Protein AF-A0A6I0IZI9-F1 (afdb_monomer_lite)

Radius of gyration: 20.85 Å; chains: 1; bounding box: 48×38×61 Å

Sequence (173 aa):
MKNVIEKYYNMLYFCEYTLLFFIFKRILNPFYWISFLRWNNKHMKNIVSRMKKQESSEIYGGVNIYISSWATFAINITSCWLFVILLICGIVLKINIPTTIFENEFMILLLLVVFVSYIYYMAHFFVFKNDKYKSYFKEFESKKRYLLYYSIYTFSIIIQFATFYVFLKIYYA

Secondary structure (DSSP, 8-state):
-HHHHHHHHHHHHHHHHHHHHHIIIIIS-HHHHHHHTT---HHHHHHHHHHHHHHHHHHHT---HHHHHHHHHHHHHHHHHHHHHHHHHHHHTT-SHHHHHHT-HHHHHHHHHHHHHHHHHHHIIIIIGGGHHHHHHHHHHHHT-HHHHHHHHHHHHHHHHHHHHHHHHHH--

Structure (mmCIF, N/CA/C/O backbone):
data_AF-A0A6I0IZI9-F1
#
_entry.id   AF-A0A6I0IZI9-F1
#
loop_
_atom_site.group_PDB
_atom_site.id
_atom_site.type_symbol
_atom_site.label_atom_id
_atom_site.label_alt_id
_atom_site.label_comp_id
_atom_site.label_asym_id
_atom_site.label_entity_id
_atom_site.label_seq_id
_atom_site.pdbx_PDB_ins_code
_atom_site.Cartn_x
_atom_site.Cartn_y
_atom_site.Cartn_z
_atom_site.occupancy
_atom_site.B_iso_or_equiv
_atom_site.auth_seq_id
_atom_site.auth_comp_id
_atom_site.auth_asym_id
_atom_site.auth_atom_id
_atom_site.pdbx_PDB_model_num
ATOM 1 N N . MET A 1 1 ? 1.743 17.563 7.606 1.00 56.16 1 MET A N 1
ATOM 2 C CA . MET A 1 1 ? 0.999 16.279 7.657 1.00 56.16 1 MET A CA 1
ATOM 3 C C . MET A 1 1 ? 0.500 15.805 6.291 1.00 56.16 1 MET A C 1
ATOM 5 O O . MET A 1 1 ? 0.801 14.671 5.943 1.00 56.16 1 MET A O 1
ATOM 9 N N . LYS A 1 2 ? -0.174 16.645 5.485 1.00 60.22 2 LYS A N 1
ATOM 10 C CA . LYS A 1 2 ? -0.718 16.262 4.161 1.00 60.22 2 LYS A CA 1
ATOM 11 C C . LYS A 1 2 ? 0.313 15.609 3.221 1.00 60.22 2 LYS A C 1
ATOM 13 O O . LYS A 1 2 ? 0.038 14.553 2.666 1.00 60.22 2 LYS A O 1
ATOM 18 N N . ASN A 1 3 ? 1.529 16.158 3.161 1.00 79.25 3 ASN A N 1
ATOM 19 C CA . ASN A 1 3 ? 2.616 15.620 2.330 1.00 79.25 3 ASN A CA 1
ATOM 20 C C . ASN A 1 3 ? 3.146 14.256 2.809 1.00 79.25 3 ASN A C 1
ATOM 22 O O . ASN A 1 3 ? 3.690 13.507 2.008 1.00 79.25 3 ASN A O 1
ATOM 26 N N . VAL A 1 4 ? 3.005 13.917 4.098 1.00 87.31 4 VAL A N 1
ATOM 27 C CA . VAL A 1 4 ? 3.500 12.640 4.647 1.00 87.31 4 VAL A CA 1
ATOM 28 C C . VAL A 1 4 ? 2.536 11.510 4.310 1.00 87.31 4 VAL A C 1
ATOM 30 O O . VAL A 1 4 ? 2.964 10.483 3.794 1.00 87.31 4 VAL A O 1
ATOM 33 N N . ILE A 1 5 ? 1.237 11.727 4.542 1.00 88.19 5 ILE A N 1
ATOM 34 C CA . ILE A 1 5 ? 0.187 10.755 4.206 1.00 88.19 5 ILE A CA 1
ATOM 35 C C . ILE A 1 5 ? 0.178 10.517 2.697 1.00 88.19 5 ILE A C 1
ATOM 37 O O . ILE A 1 5 ? 0.224 9.376 2.255 1.00 88.19 5 ILE A O 1
ATOM 41 N N . GLU A 1 6 ? 0.218 11.586 1.900 1.00 90.69 6 GLU A N 1
ATOM 42 C CA . GLU A 1 6 ? 0.279 11.472 0.443 1.00 90.69 6 GLU A CA 1
ATOM 43 C C . GLU A 1 6 ? 1.484 10.651 -0.021 1.00 90.69 6 GLU A C 1
ATOM 45 O O . GLU A 1 6 ? 1.337 9.730 -0.824 1.00 90.69 6 GLU A O 1
ATOM 50 N N . LYS A 1 7 ? 2.670 10.937 0.524 1.00 91.38 7 LYS A N 1
ATOM 51 C CA . LYS A 1 7 ? 3.885 10.193 0.199 1.00 91.38 7 LYS A CA 1
ATOM 52 C C . LYS A 1 7 ? 3.786 8.721 0.590 1.00 91.38 7 LYS A C 1
ATOM 54 O O . LYS A 1 7 ? 4.257 7.871 -0.157 1.00 91.38 7 LYS A O 1
ATOM 59 N N . TYR A 1 8 ? 3.173 8.419 1.730 1.00 92.25 8 TYR A N 1
ATOM 60 C CA . TYR A 1 8 ? 2.951 7.049 2.180 1.00 92.25 8 TYR A CA 1
ATOM 61 C C . TYR A 1 8 ? 1.987 6.293 1.252 1.00 92.25 8 TYR A C 1
ATOM 63 O O . TYR A 1 8 ? 2.344 5.225 0.769 1.00 92.25 8 TYR A O 1
ATOM 71 N N . TYR A 1 9 ? 0.839 6.876 0.892 1.00 92.06 9 TYR A N 1
ATOM 72 C CA . TYR A 1 9 ? -0.099 6.272 -0.066 1.00 92.06 9 TYR A CA 1
ATOM 73 C C . TYR A 1 9 ? 0.545 6.026 -1.439 1.00 92.06 9 TYR A C 1
ATOM 75 O O . TYR A 1 9 ? 0.399 4.947 -2.010 1.00 92.06 9 TYR A O 1
ATOM 83 N N . ASN A 1 10 ? 1.315 6.994 -1.948 1.00 92.12 10 ASN A N 1
ATOM 84 C CA . ASN A 1 10 ? 2.050 6.821 -3.202 1.00 92.12 10 ASN A CA 1
ATOM 85 C C . ASN A 1 10 ? 3.168 5.777 -3.086 1.00 92.12 10 ASN A C 1
ATOM 87 O O . ASN A 1 10 ? 3.452 5.096 -4.065 1.00 92.12 10 ASN A O 1
ATOM 91 N N . MET A 1 11 ? 3.791 5.624 -1.914 1.00 93.44 11 MET A N 1
ATOM 92 C CA . MET A 1 11 ? 4.784 4.577 -1.667 1.00 93.44 11 MET A CA 1
ATOM 93 C C . MET A 1 11 ? 4.147 3.186 -1.674 1.00 93.44 11 MET A C 1
ATOM 95 O O . MET A 1 11 ? 4.683 2.294 -2.322 1.00 93.44 11 MET A O 1
ATOM 99 N N . LEU A 1 12 ? 2.998 3.006 -1.015 1.00 93.75 12 LEU A N 1
ATOM 100 C CA . LEU A 1 12 ? 2.254 1.744 -1.057 1.00 93.75 12 LEU A CA 1
ATOM 101 C C . LEU A 1 12 ? 1.875 1.382 -2.497 1.00 93.75 12 LEU A C 1
ATOM 103 O O . LEU A 1 12 ? 2.135 0.270 -2.947 1.00 93.75 12 LEU A O 1
ATOM 107 N N . TYR A 1 13 ? 1.331 2.353 -3.233 1.00 92.56 13 TYR A N 1
ATOM 108 C CA . TYR A 1 13 ? 0.970 2.185 -4.637 1.00 92.56 13 TYR A CA 1
ATOM 109 C C . TYR A 1 13 ? 2.179 1.847 -5.517 1.00 92.56 13 TYR A C 1
ATOM 111 O O . TYR A 1 13 ? 2.098 0.968 -6.369 1.00 92.56 13 TYR A O 1
ATOM 119 N N . PHE A 1 14 ? 3.317 2.507 -5.295 1.00 91.50 14 PHE A N 1
ATOM 120 C CA . PHE A 1 14 ? 4.562 2.231 -6.005 1.00 91.50 14 PHE A CA 1
ATOM 121 C C . PHE A 1 14 ? 5.074 0.810 -5.759 1.00 91.50 14 PHE A C 1
ATOM 123 O O . PHE A 1 14 ? 5.422 0.110 -6.714 1.00 91.50 14 PHE A O 1
ATOM 130 N N . CYS A 1 15 ? 5.113 0.381 -4.495 1.00 92.38 15 CYS A N 1
ATOM 131 C CA . CYS A 1 15 ? 5.559 -0.958 -4.123 1.00 92.38 15 CYS A CA 1
ATOM 132 C C . CYS A 1 15 ? 4.649 -2.027 -4.730 1.00 92.38 15 CYS A C 1
ATOM 134 O O . CYS A 1 15 ? 5.151 -2.953 -5.363 1.00 92.38 15 CYS A O 1
ATOM 136 N N . GLU A 1 16 ? 3.330 -1.864 -4.610 1.00 93.25 16 GLU A N 1
ATOM 137 C CA . GLU A 1 16 ? 2.366 -2.819 -5.155 1.00 93.25 16 GLU A CA 1
ATOM 138 C C . GLU A 1 16 ? 2.412 -2.862 -6.685 1.00 93.25 16 GLU A C 1
ATOM 140 O O . GLU A 1 16 ? 2.504 -3.937 -7.272 1.00 93.25 16 GLU A O 1
ATOM 145 N N . TYR A 1 17 ? 2.453 -1.704 -7.353 1.00 90.75 17 TYR A N 1
ATOM 146 C CA . TYR A 1 17 ? 2.587 -1.644 -8.809 1.00 90.75 17 TYR A CA 1
ATOM 147 C C . TYR A 1 17 ? 3.852 -2.353 -9.290 1.00 90.75 17 TYR A C 1
ATOM 149 O O . TYR A 1 17 ? 3.799 -3.155 -10.220 1.00 90.75 17 TYR A O 1
ATOM 157 N N . THR A 1 18 ? 4.992 -2.080 -8.654 1.00 89.25 18 THR A N 1
ATOM 158 C CA . THR A 1 18 ? 6.282 -2.658 -9.054 1.00 89.25 18 THR A CA 1
ATOM 159 C C . THR A 1 18 ? 6.314 -4.167 -8.813 1.00 89.25 18 THR A C 1
ATOM 161 O O . THR A 1 18 ? 6.824 -4.919 -9.647 1.00 89.25 18 THR A O 1
ATOM 164 N N . LEU A 1 19 ? 5.730 -4.623 -7.704 1.00 89.94 19 LEU A N 1
ATOM 165 C CA . LEU A 1 19 ? 5.624 -6.036 -7.359 1.00 89.94 19 LEU A CA 1
ATOM 166 C C . LEU A 1 19 ? 4.703 -6.782 -8.332 1.00 89.94 19 LEU A C 1
ATOM 168 O O . LEU A 1 19 ? 5.110 -7.794 -8.904 1.00 89.94 19 LEU A O 1
ATOM 172 N N . LEU A 1 20 ? 3.510 -6.250 -8.604 1.00 89.06 20 LEU A N 1
ATOM 173 C CA . LEU A 1 20 ? 2.582 -6.816 -9.585 1.00 89.06 20 LEU A CA 1
ATOM 174 C C . LEU A 1 20 ? 3.181 -6.810 -10.993 1.00 89.06 20 LEU A C 1
ATOM 176 O O . LEU A 1 20 ? 3.054 -7.796 -11.718 1.00 89.06 20 LEU A O 1
ATOM 180 N N . PHE A 1 21 ? 3.883 -5.741 -11.372 1.00 87.12 21 PHE A N 1
ATOM 181 C CA . PHE A 1 21 ? 4.597 -5.678 -12.643 1.00 87.12 21 PHE A CA 1
ATOM 182 C C . PHE A 1 21 ? 5.624 -6.799 -12.764 1.00 87.12 21 PHE A C 1
ATOM 184 O O . PHE A 1 21 ? 5.640 -7.514 -13.767 1.00 87.12 21 PHE A O 1
ATOM 191 N N . PHE A 1 22 ? 6.431 -7.013 -11.726 1.00 84.62 22 PHE A N 1
ATOM 192 C CA . PHE A 1 22 ? 7.402 -8.099 -11.696 1.00 84.62 22 PHE A CA 1
ATOM 193 C C . PHE A 1 22 ? 6.729 -9.477 -11.804 1.00 84.62 22 PHE A C 1
ATOM 195 O O . PHE A 1 22 ? 7.136 -10.298 -12.630 1.00 84.62 22 PHE A O 1
ATOM 202 N N . ILE A 1 23 ? 5.671 -9.722 -11.026 1.00 85.44 23 ILE A N 1
ATOM 203 C CA . ILE A 1 23 ? 4.947 -10.998 -11.029 1.00 85.44 23 ILE A CA 1
ATOM 204 C C . ILE A 1 23 ? 4.330 -11.271 -12.403 1.00 85.44 23 ILE A C 1
ATOM 206 O O . ILE A 1 23 ? 4.607 -12.311 -13.002 1.00 85.44 23 ILE A O 1
ATOM 210 N N . PHE A 1 24 ? 3.538 -10.340 -12.939 1.00 82.50 24 PHE A N 1
ATOM 211 C CA . PHE A 1 24 ? 2.810 -10.563 -14.186 1.00 82.50 24 PHE A CA 1
ATOM 212 C C . PHE A 1 24 ? 3.715 -10.602 -15.415 1.00 82.50 24 PHE A C 1
ATOM 214 O O . PHE A 1 24 ? 3.455 -11.381 -16.328 1.00 82.50 24 PHE A O 1
ATOM 221 N N . LYS A 1 25 ? 4.775 -9.785 -15.471 1.00 78.56 25 LYS A N 1
ATOM 222 C CA . LYS A 1 25 ? 5.628 -9.699 -16.668 1.00 78.56 25 LYS A CA 1
ATOM 223 C C . LYS A 1 25 ? 6.791 -10.682 -16.671 1.00 78.56 25 LYS A C 1
ATOM 225 O O . LYS A 1 25 ? 7.263 -11.003 -17.763 1.00 78.56 25 LYS A O 1
ATOM 230 N N . ARG A 1 26 ? 7.244 -11.163 -15.507 1.00 78.50 26 ARG A N 1
ATOM 231 C CA . ARG A 1 26 ? 8.410 -12.062 -15.410 1.00 78.50 26 ARG A CA 1
ATOM 232 C C . ARG A 1 26 ? 8.063 -13.452 -14.904 1.00 78.50 26 ARG A C 1
ATOM 234 O O . ARG A 1 26 ? 8.434 -14.420 -15.554 1.00 78.50 26 ARG A O 1
ATOM 241 N N . ILE A 1 27 ? 7.355 -13.565 -13.780 1.00 80.06 27 ILE A N 1
ATOM 242 C CA . ILE A 1 27 ? 7.051 -14.877 -13.183 1.00 80.06 27 ILE A CA 1
ATOM 243 C C . ILE A 1 27 ? 5.966 -15.584 -13.993 1.00 80.06 27 ILE A C 1
ATOM 245 O O . ILE A 1 27 ? 6.183 -16.680 -14.501 1.00 80.06 27 ILE A O 1
ATOM 249 N N . LEU A 1 28 ? 4.813 -14.934 -14.147 1.00 78.81 28 LEU A N 1
ATOM 250 C CA . LEU A 1 28 ? 3.625 -15.523 -14.765 1.00 78.81 28 LEU A CA 1
ATOM 251 C C . LEU A 1 28 ? 3.615 -15.427 -16.291 1.00 78.81 28 LEU A C 1
ATOM 253 O O . LEU A 1 28 ? 2.718 -15.977 -16.918 1.00 78.81 28 LEU A O 1
ATOM 257 N N . ASN A 1 29 ? 4.575 -14.731 -16.903 1.00 76.56 29 ASN A N 1
ATOM 258 C CA . ASN A 1 29 ? 4.613 -14.558 -18.350 1.00 76.56 29 ASN A CA 1
ATOM 259 C C . ASN A 1 29 ? 5.354 -15.727 -19.021 1.00 76.56 29 ASN A C 1
ATOM 261 O O . ASN A 1 29 ? 6.588 -15.701 -19.077 1.00 76.56 29 ASN A O 1
ATOM 265 N N . PRO A 1 30 ? 4.661 -16.721 -19.608 1.00 72.50 30 PRO A N 1
ATOM 266 C CA . PRO A 1 30 ? 5.316 -17.858 -20.257 1.00 72.50 30 PRO A CA 1
ATOM 267 C C . PRO A 1 30 ? 6.247 -17.414 -21.387 1.00 72.50 30 PRO A C 1
ATOM 269 O O . PRO A 1 30 ? 7.281 -18.034 -21.628 1.00 72.50 30 PRO A O 1
ATOM 272 N N . PHE A 1 31 ? 5.953 -16.294 -22.049 1.00 71.69 31 PHE A N 1
ATOM 2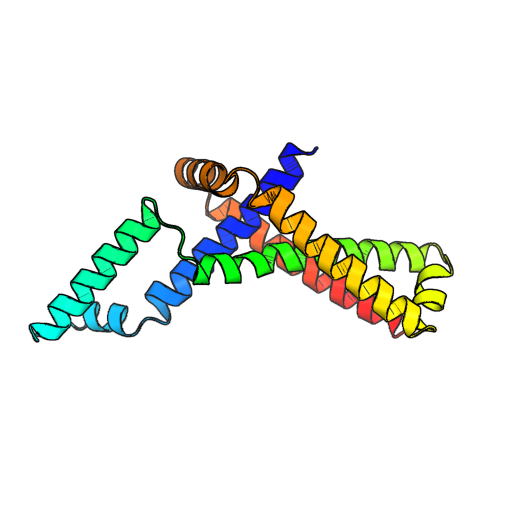73 C CA . PHE A 1 31 ? 6.807 -15.803 -23.116 1.00 71.69 31 PHE A CA 1
ATOM 274 C C . PHE A 1 31 ? 8.128 -15.190 -22.641 1.00 71.69 31 PHE A C 1
ATOM 276 O O . PHE A 1 31 ? 9.102 -15.177 -23.400 1.00 71.69 31 PHE A O 1
ATOM 283 N N . TYR A 1 32 ? 8.189 -14.712 -21.394 1.00 68.56 32 TYR A N 1
ATOM 284 C CA . TYR A 1 32 ? 9.451 -14.320 -20.772 1.00 68.56 32 TYR A CA 1
ATOM 285 C C . TYR A 1 32 ? 10.381 -15.538 -20.676 1.00 68.56 32 TYR A C 1
ATOM 287 O O . TYR A 1 32 ? 11.523 -15.486 -21.138 1.00 68.56 32 TYR A O 1
ATOM 295 N N . TRP A 1 33 ? 9.860 -16.675 -20.212 1.00 74.19 33 TRP A N 1
ATOM 296 C CA . TRP A 1 33 ? 10.590 -17.945 -20.124 1.00 74.19 33 TRP A CA 1
ATOM 297 C C . TRP A 1 33 ? 10.972 -18.516 -21.490 1.00 74.19 33 TRP A C 1
ATOM 299 O O . TRP A 1 33 ? 12.099 -18.966 -21.692 1.00 74.19 33 TRP A O 1
ATOM 309 N N . ILE A 1 34 ? 10.076 -18.418 -22.471 1.00 70.88 34 ILE A N 1
ATOM 310 C CA . ILE A 1 34 ? 10.356 -18.816 -23.857 1.00 70.88 34 ILE A CA 1
ATOM 311 C C . ILE A 1 34 ? 11.561 -18.052 -24.429 1.00 70.88 34 ILE A C 1
ATOM 313 O O . ILE A 1 34 ? 12.360 -18.620 -25.176 1.00 70.88 34 ILE A O 1
ATOM 317 N N . SER A 1 35 ? 11.733 -16.777 -24.060 1.00 66.00 35 SER A N 1
ATOM 318 C CA . SER A 1 35 ? 12.901 -15.995 -24.478 1.00 66.00 35 SER A CA 1
ATOM 319 C C . SER A 1 35 ? 14.223 -16.530 -23.907 1.00 66.00 35 SER A C 1
ATOM 321 O O . SER A 1 35 ? 15.260 -16.407 -24.560 1.00 66.00 35 SER A O 1
ATOM 323 N N . PHE A 1 36 ? 14.183 -17.162 -22.730 1.00 62.50 36 PHE A N 1
ATOM 324 C CA . PHE A 1 36 ? 15.337 -17.778 -22.075 1.00 62.50 36 PHE A CA 1
ATOM 325 C C . PHE A 1 36 ? 15.705 -19.125 -22.712 1.00 62.50 36 PHE A C 1
ATOM 327 O O . PHE A 1 36 ? 16.881 -19.413 -22.923 1.00 62.50 36 PHE A O 1
ATOM 334 N N . LEU A 1 37 ? 14.701 -19.907 -23.120 1.00 70.38 37 LEU A N 1
ATOM 335 C CA . LEU A 1 37 ? 14.863 -21.232 -23.734 1.00 70.38 37 LEU A CA 1
ATOM 336 C C . LEU A 1 37 ? 15.395 -21.209 -25.187 1.00 70.38 37 LEU A C 1
ATOM 338 O O . LEU A 1 37 ? 15.506 -22.262 -25.810 1.00 70.38 37 LEU A O 1
ATOM 342 N N . ARG A 1 38 ? 15.736 -20.032 -25.744 1.00 63.81 38 ARG A N 1
ATOM 343 C CA . ARG A 1 38 ? 16.369 -19.834 -27.074 1.00 63.81 38 ARG A CA 1
ATOM 344 C C . ARG A 1 38 ? 15.721 -20.612 -28.230 1.00 63.81 38 ARG A C 1
ATOM 346 O O . ARG A 1 38 ? 16.401 -21.093 -29.136 1.00 63.81 38 ARG A O 1
ATOM 353 N N . TRP A 1 39 ? 14.398 -20.699 -28.256 1.00 64.62 39 TRP A N 1
ATOM 354 C CA . TRP A 1 39 ? 13.703 -21.345 -29.369 1.00 64.62 39 TRP A CA 1
ATOM 355 C C . TRP A 1 39 ? 13.920 -20.608 -30.701 1.00 64.62 39 TRP A C 1
ATOM 357 O O . TRP A 1 39 ? 13.810 -19.382 -30.804 1.00 64.62 39 TRP A O 1
ATOM 367 N N . ASN A 1 40 ? 14.183 -21.379 -31.755 1.00 64.44 40 ASN A N 1
ATOM 368 C CA . ASN A 1 40 ? 14.699 -20.864 -33.021 1.00 64.44 40 ASN A CA 1
ATOM 369 C C . ASN A 1 40 ? 13.620 -20.700 -34.112 1.00 64.44 40 ASN A C 1
ATOM 371 O O . ASN A 1 40 ? 13.841 -21.059 -35.262 1.00 64.44 40 ASN A O 1
ATOM 375 N N . ASN A 1 41 ? 12.450 -20.144 -33.769 1.00 76.69 41 ASN A N 1
ATOM 376 C CA . ASN A 1 41 ? 11.396 -19.816 -34.743 1.00 76.69 41 ASN A CA 1
ATOM 377 C C . ASN A 1 41 ? 11.283 -18.291 -34.946 1.00 76.69 41 ASN A C 1
ATOM 379 O O . ASN A 1 41 ? 11.209 -17.526 -33.980 1.00 76.69 41 ASN A O 1
ATOM 383 N N . LYS A 1 42 ? 11.234 -17.845 -36.212 1.00 81.56 42 LYS A N 1
ATOM 384 C CA . LYS A 1 42 ? 11.072 -16.437 -36.622 1.00 81.56 42 LYS A CA 1
ATOM 385 C C . LYS A 1 42 ? 9.841 -15.775 -35.995 1.00 81.56 42 LYS A C 1
ATOM 387 O O . LYS A 1 42 ? 9.939 -14.651 -35.506 1.00 81.56 42 LYS A O 1
ATOM 392 N N . HIS A 1 43 ? 8.703 -16.470 -35.957 1.00 76.19 43 HIS A N 1
ATOM 393 C CA . HIS A 1 43 ? 7.468 -15.936 -35.372 1.00 76.19 43 HIS A CA 1
ATOM 394 C C . HIS A 1 43 ? 7.630 -15.660 -33.878 1.00 76.19 43 HIS A C 1
ATOM 396 O O . HIS A 1 43 ? 7.222 -14.610 -33.386 1.00 76.19 43 HIS A O 1
ATOM 402 N N . MET A 1 44 ? 8.305 -16.558 -33.166 1.00 73.12 44 MET A N 1
ATOM 403 C CA . MET A 1 44 ? 8.463 -16.427 -31.726 1.00 73.12 44 MET A CA 1
ATOM 404 C C . MET A 1 44 ? 9.492 -15.365 -31.339 1.00 73.12 44 MET A C 1
ATOM 406 O O . MET A 1 44 ? 9.261 -14.608 -30.399 1.00 73.12 44 MET A O 1
ATOM 410 N N . LYS A 1 45 ? 10.568 -15.212 -32.124 1.00 77.00 45 LYS A N 1
ATOM 411 C CA . LYS A 1 45 ? 11.505 -14.081 -31.991 1.00 77.00 45 LYS A CA 1
ATOM 412 C C . LYS A 1 45 ? 10.796 -12.729 -32.160 1.00 77.00 45 LYS A C 1
ATOM 414 O O . LYS A 1 45 ? 11.070 -11.809 -31.392 1.00 77.00 45 LYS A O 1
ATOM 419 N N . ASN A 1 46 ? 9.848 -12.625 -33.097 1.00 80.88 46 ASN A N 1
ATOM 420 C CA . ASN A 1 46 ? 9.042 -11.413 -33.298 1.00 80.88 46 ASN A CA 1
ATOM 421 C C . ASN A 1 46 ? 8.071 -11.133 -32.140 1.00 80.88 46 ASN A C 1
ATOM 423 O O . ASN A 1 46 ? 7.851 -9.977 -31.785 1.00 80.88 46 ASN A O 1
ATOM 427 N N . ILE A 1 47 ? 7.485 -12.171 -31.541 1.00 79.19 47 ILE A N 1
ATOM 428 C CA . ILE A 1 47 ? 6.600 -12.018 -30.378 1.00 79.19 47 ILE A CA 1
ATOM 429 C C . ILE A 1 47 ? 7.410 -11.545 -29.160 1.00 79.19 47 ILE A C 1
ATOM 431 O O . ILE A 1 47 ? 7.056 -10.548 -28.531 1.00 79.19 47 ILE A O 1
ATOM 435 N N . VAL A 1 48 ? 8.547 -12.192 -28.878 1.00 77.06 48 VAL A N 1
ATOM 436 C CA . VAL A 1 48 ? 9.457 -11.818 -27.780 1.00 77.06 48 VAL A CA 1
ATOM 437 C C . VAL A 1 48 ? 9.975 -10.385 -27.936 1.00 77.06 48 VAL A C 1
ATOM 439 O O . VAL A 1 48 ? 10.020 -9.642 -26.955 1.00 77.06 48 VAL A O 1
ATOM 442 N N . SER A 1 49 ? 10.341 -9.957 -29.149 1.00 77.00 49 SER A N 1
ATOM 443 C CA . SER A 1 49 ? 10.830 -8.591 -29.381 1.00 77.00 49 SER A CA 1
ATOM 444 C C . SER A 1 49 ? 9.744 -7.532 -29.174 1.00 77.00 49 SER A C 1
ATOM 446 O O . SER A 1 49 ? 10.019 -6.494 -28.569 1.00 77.00 49 SER A O 1
ATOM 448 N N . ARG A 1 50 ? 8.499 -7.802 -29.594 1.00 78.19 50 ARG A N 1
ATOM 449 C CA . ARG A 1 50 ? 7.349 -6.919 -29.336 1.00 78.19 50 ARG A CA 1
ATOM 450 C C . ARG A 1 50 ? 7.088 -6.749 -27.842 1.00 78.19 50 ARG A C 1
ATOM 452 O O . ARG A 1 50 ? 6.918 -5.618 -27.398 1.00 78.19 50 ARG A O 1
ATOM 459 N N . MET A 1 51 ? 7.131 -7.829 -27.062 1.00 75.31 51 MET A N 1
ATOM 460 C CA . MET A 1 51 ? 6.949 -7.736 -25.608 1.00 75.31 51 MET A CA 1
ATOM 461 C C . MET A 1 51 ? 8.076 -6.981 -24.915 1.00 75.31 51 MET A C 1
ATOM 463 O O . MET A 1 51 ? 7.787 -6.155 -24.060 1.00 75.31 51 MET A O 1
ATOM 467 N N . LYS A 1 52 ? 9.340 -7.195 -25.304 1.00 75.12 52 LYS A N 1
ATOM 468 C CA . LYS A 1 52 ? 10.465 -6.414 -24.759 1.00 75.12 52 LYS A CA 1
ATOM 469 C C . LYS A 1 52 ? 10.317 -4.923 -25.064 1.00 75.12 52 LYS A C 1
ATOM 471 O O . LYS A 1 52 ? 10.569 -4.088 -24.201 1.00 75.12 52 LYS A O 1
ATOM 476 N N . LYS A 1 53 ? 9.860 -4.584 -26.276 1.00 77.44 53 LYS A N 1
ATOM 477 C CA . LYS A 1 53 ? 9.573 -3.195 -26.658 1.00 77.44 53 LYS A CA 1
ATOM 478 C C . LYS A 1 53 ? 8.442 -2.610 -25.807 1.00 77.44 53 LYS A C 1
ATOM 480 O O . LYS A 1 53 ? 8.584 -1.499 -25.303 1.00 77.44 53 LYS A O 1
ATOM 485 N N . GLN A 1 54 ? 7.376 -3.375 -25.582 1.00 74.81 54 GLN A N 1
ATOM 486 C CA . GLN A 1 54 ? 6.270 -2.977 -24.715 1.00 74.81 54 GLN A CA 1
ATOM 487 C C . GLN A 1 54 ? 6.717 -2.793 -23.252 1.00 74.81 54 GLN A C 1
ATOM 489 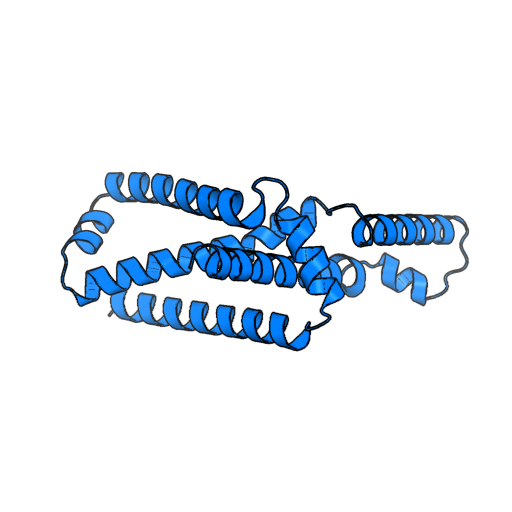O O . GLN A 1 54 ? 6.404 -1.771 -22.651 1.00 74.81 54 GLN A O 1
ATOM 494 N N . GLU A 1 55 ? 7.511 -3.713 -22.700 1.00 72.88 55 GLU A N 1
ATOM 495 C CA . GLU A 1 55 ? 8.069 -3.608 -21.345 1.00 72.88 55 GLU A CA 1
ATOM 496 C C . GLU A 1 55 ? 8.926 -2.343 -21.202 1.00 72.88 55 GLU A C 1
ATOM 498 O O . GLU A 1 55 ? 8.726 -1.574 -20.269 1.00 72.88 55 GLU A O 1
ATOM 503 N N . SER A 1 56 ? 9.803 -2.054 -22.172 1.00 67.50 56 SER A N 1
ATOM 504 C CA . SER A 1 56 ? 10.593 -0.816 -22.160 1.00 67.50 56 SER A CA 1
ATOM 505 C C . SER A 1 56 ? 9.719 0.442 -22.229 1.00 67.50 56 SER A C 1
ATOM 507 O O . SER A 1 56 ? 9.957 1.394 -21.493 1.00 67.50 56 SER A O 1
ATOM 509 N N . SER A 1 57 ? 8.654 0.448 -23.038 1.00 68.06 57 SER A N 1
ATOM 510 C CA . SER A 1 57 ? 7.730 1.588 -23.077 1.00 68.06 57 SER A CA 1
ATOM 511 C C . SER A 1 57 ? 6.940 1.762 -21.775 1.00 68.06 57 SER A C 1
ATOM 513 O O . SER A 1 57 ? 6.696 2.893 -21.361 1.00 68.06 57 SER A O 1
ATOM 515 N N . G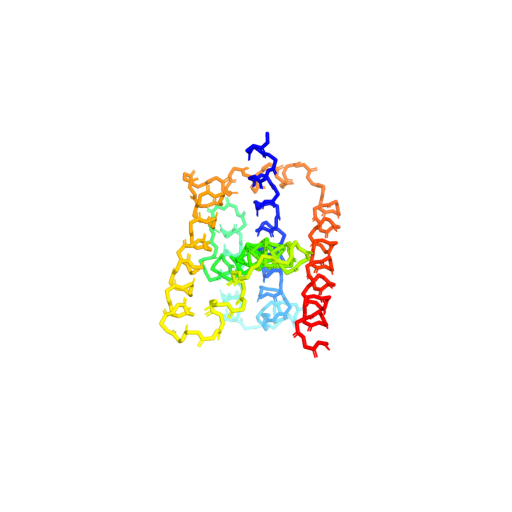LU A 1 58 ? 6.585 0.660 -21.106 1.00 71.69 58 GLU A N 1
ATOM 516 C CA . GLU A 1 58 ? 5.872 0.675 -19.824 1.00 71.69 58 GLU A CA 1
ATOM 517 C C . GLU A 1 58 ? 6.796 1.115 -18.665 1.00 71.69 58 GLU A C 1
ATOM 519 O O . GLU A 1 58 ? 6.364 1.798 -17.742 1.00 71.69 58 GLU A O 1
ATOM 524 N N . ILE A 1 59 ? 8.093 0.803 -18.734 1.00 61.06 59 ILE A N 1
ATOM 525 C CA . ILE A 1 59 ? 9.093 1.243 -17.746 1.00 61.06 59 ILE A CA 1
ATOM 526 C C . ILE A 1 59 ? 9.415 2.739 -17.896 1.00 61.06 59 ILE A C 1
ATOM 528 O O . ILE A 1 59 ? 9.521 3.447 -16.900 1.00 61.06 59 ILE A O 1
ATOM 532 N N . TYR A 1 60 ? 9.555 3.243 -19.128 1.00 52.88 60 TYR A N 1
ATOM 533 C CA . TYR A 1 60 ? 10.070 4.599 -19.374 1.00 52.88 60 TYR A CA 1
ATOM 534 C C . TYR A 1 60 ? 8.999 5.682 -19.596 1.00 52.88 60 TYR A C 1
ATOM 536 O O . TYR A 1 60 ? 9.349 6.858 -19.712 1.00 52.88 60 TYR A O 1
ATOM 544 N N . GLY A 1 61 ? 7.703 5.346 -19.630 1.00 56.56 61 GLY A N 1
ATOM 545 C CA . GLY A 1 61 ? 6.669 6.382 -19.770 1.00 56.56 61 GLY A CA 1
ATOM 546 C C . GLY A 1 61 ? 5.202 5.948 -19.796 1.00 56.56 61 GLY A C 1
ATOM 547 O O . GLY A 1 61 ? 4.334 6.813 -19.680 1.00 56.56 61 GLY A O 1
ATOM 548 N N . GLY A 1 62 ? 4.898 4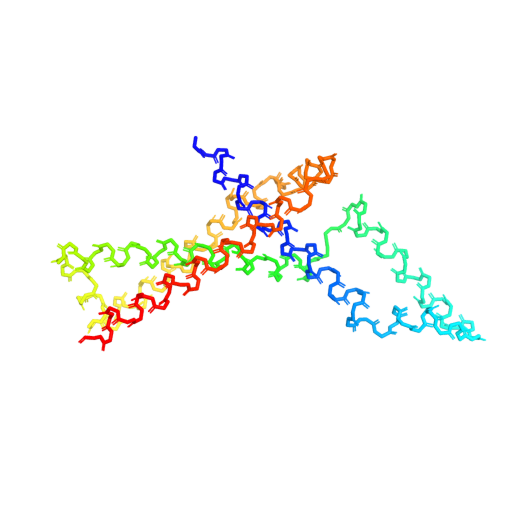.654 -19.933 1.00 59.75 62 GLY A N 1
ATOM 549 C CA . GLY A 1 62 ? 3.526 4.142 -19.984 1.00 59.75 62 GLY A CA 1
ATOM 550 C C . GLY A 1 62 ? 3.105 3.414 -18.710 1.00 59.75 62 GLY A C 1
ATOM 551 O O . GLY A 1 62 ? 3.689 2.404 -18.346 1.00 59.75 62 GLY A O 1
ATOM 552 N N . VAL A 1 63 ? 2.034 3.852 -18.054 1.00 65.75 63 VAL A N 1
ATOM 553 C CA . VAL A 1 63 ? 1.429 3.038 -16.991 1.00 65.75 63 VAL A CA 1
ATOM 554 C C . VAL A 1 63 ? 0.624 1.912 -17.614 1.00 65.75 63 VAL A C 1
ATOM 556 O O . VAL A 1 63 ? -0.278 2.155 -18.415 1.00 65.75 63 VAL A O 1
ATOM 559 N N . ASN A 1 64 ? 0.912 0.676 -17.216 1.00 78.44 64 ASN A N 1
ATOM 560 C CA . ASN A 1 64 ? 0.071 -0.449 -17.583 1.00 78.44 64 ASN A CA 1
ATOM 561 C C . ASN A 1 64 ? -1.255 -0.344 -16.816 1.00 78.44 64 ASN A C 1
ATOM 563 O O . ASN A 1 64 ? -1.283 -0.544 -15.603 1.00 78.44 64 ASN A O 1
ATOM 567 N N . ILE A 1 65 ? -2.340 -0.015 -17.525 1.00 77.25 65 ILE A N 1
ATOM 568 C CA . ILE A 1 65 ? -3.668 0.252 -16.944 1.00 77.25 65 ILE A CA 1
ATOM 569 C C . ILE A 1 65 ? -4.149 -0.924 -16.088 1.00 77.25 65 ILE A C 1
ATOM 571 O O . ILE A 1 65 ? -4.685 -0.713 -15.003 1.00 77.25 65 ILE A O 1
ATOM 575 N N . TYR A 1 66 ? -3.910 -2.159 -16.535 1.00 79.50 66 TYR A N 1
ATOM 576 C CA . TYR A 1 66 ? -4.317 -3.348 -15.793 1.00 79.50 66 TYR A CA 1
ATOM 577 C C . TYR A 1 66 ? -3.570 -3.447 -14.459 1.00 79.50 66 TYR A C 1
ATOM 579 O O . TYR A 1 66 ? -4.187 -3.512 -13.402 1.00 79.50 66 TYR A O 1
ATOM 587 N N . ILE A 1 67 ? -2.238 -3.363 -14.489 1.00 83.69 67 ILE A N 1
ATOM 588 C CA . ILE A 1 67 ? -1.408 -3.446 -13.277 1.00 83.69 67 ILE A CA 1
ATOM 589 C C . ILE A 1 67 ? -1.693 -2.264 -12.342 1.00 83.69 67 ILE A C 1
ATOM 591 O O . ILE A 1 67 ? -1.777 -2.437 -11.133 1.00 83.69 67 ILE A O 1
ATOM 595 N N . SER A 1 68 ? -1.896 -1.072 -12.901 1.00 82.75 68 SER A N 1
ATOM 596 C CA . SER A 1 68 ? -2.270 0.137 -12.166 1.00 82.75 68 SER A CA 1
ATOM 597 C C . SER A 1 68 ? -3.600 -0.010 -11.445 1.00 82.75 68 SER A C 1
ATOM 599 O O . SER A 1 68 ? -3.683 0.315 -10.262 1.00 82.75 68 SER A O 1
ATOM 601 N N . SER A 1 69 ? -4.615 -0.552 -12.120 1.00 84.38 69 SER A N 1
ATOM 602 C CA . SER A 1 69 ? -5.909 -0.823 -11.504 1.00 84.38 69 SER A CA 1
ATOM 603 C C . SER A 1 69 ? -5.763 -1.795 -10.337 1.00 84.38 69 SER A C 1
ATOM 605 O O . SER A 1 69 ? -6.311 -1.549 -9.268 1.00 84.38 69 SER A O 1
ATOM 607 N N . TRP A 1 70 ? -4.987 -2.866 -10.501 1.00 85.75 70 TRP A N 1
ATOM 608 C CA . TRP A 1 70 ? -4.753 -3.839 -9.432 1.00 85.75 70 TRP A CA 1
ATOM 609 C C . TRP A 1 70 ? -3.928 -3.256 -8.283 1.00 85.75 70 TRP A C 1
ATOM 611 O O . TRP A 1 70 ? -4.232 -3.508 -7.124 1.00 85.75 70 TRP A O 1
ATOM 621 N N . ALA A 1 71 ? -2.960 -2.387 -8.574 1.00 87.94 71 ALA A N 1
ATOM 622 C CA . ALA A 1 71 ? -2.149 -1.729 -7.556 1.00 87.94 71 ALA A CA 1
ATOM 623 C C . ALA A 1 71 ? -2.953 -0.785 -6.645 1.00 87.94 71 ALA A C 1
ATOM 625 O O . ALA A 1 71 ? -2.515 -0.471 -5.535 1.00 87.94 71 ALA A O 1
ATOM 626 N N . THR A 1 72 ? -4.158 -0.365 -7.058 1.00 87.94 72 THR A N 1
ATOM 627 C CA . THR A 1 72 ? -5.068 0.373 -6.165 1.00 87.94 72 THR A CA 1
ATOM 628 C C . THR A 1 72 ? -5.524 -0.446 -4.964 1.00 87.94 72 THR A C 1
ATOM 630 O O . THR A 1 72 ? -5.903 0.126 -3.945 1.00 87.94 72 THR A O 1
ATOM 633 N N . PHE A 1 73 ? -5.418 -1.772 -5.027 1.00 87.94 73 PHE A N 1
ATOM 634 C CA . PHE A 1 73 ? -5.775 -2.666 -3.936 1.00 87.94 73 PHE A CA 1
ATOM 635 C C . PHE A 1 73 ? -5.058 -2.320 -2.623 1.00 87.94 73 PHE A C 1
ATOM 637 O O . PHE A 1 73 ? -5.714 -2.186 -1.591 1.00 87.94 73 PHE A O 1
ATOM 644 N N . ALA A 1 74 ? -3.748 -2.056 -2.659 1.00 88.69 74 ALA A N 1
ATOM 645 C CA . ALA A 1 74 ? -2.975 -1.676 -1.472 1.00 88.69 74 ALA A CA 1
ATOM 646 C C . ALA A 1 74 ? -3.453 -0.354 -0.837 1.00 88.69 74 ALA A C 1
ATOM 648 O O . ALA A 1 74 ? -3.488 -0.207 0.391 1.00 88.69 74 ALA A O 1
ATOM 649 N N . ILE A 1 75 ? -3.866 0.604 -1.672 1.00 89.94 75 ILE A N 1
ATOM 650 C CA . ILE A 1 75 ? -4.450 1.876 -1.227 1.00 89.94 75 ILE A CA 1
ATOM 651 C C . ILE A 1 75 ? -5.806 1.623 -0.561 1.00 89.94 75 ILE A C 1
ATOM 653 O O . ILE A 1 75 ? -6.096 2.161 0.512 1.00 89.94 75 ILE A O 1
ATOM 657 N N . ASN A 1 76 ? -6.626 0.784 -1.191 1.00 89.31 76 ASN A N 1
ATOM 658 C CA . ASN A 1 76 ? -7.973 0.488 -0.733 1.00 89.31 76 ASN A CA 1
ATOM 659 C C . ASN A 1 76 ? -7.939 -0.261 0.602 1.00 89.31 76 ASN A C 1
ATOM 661 O O . ASN A 1 76 ? -8.643 0.147 1.521 1.00 89.31 76 ASN A O 1
ATOM 665 N N . ILE A 1 77 ? -7.067 -1.264 0.764 1.00 88.50 77 ILE A N 1
ATOM 666 C CA . ILE A 1 77 ? -6.880 -1.973 2.043 1.00 88.50 77 ILE A CA 1
ATOM 667 C C . ILE A 1 77 ? -6.466 -1.004 3.146 1.00 88.50 77 ILE A C 1
ATOM 669 O O . ILE A 1 77 ? -7.052 -1.012 4.225 1.00 88.50 77 ILE A O 1
ATOM 673 N N . THR A 1 78 ? -5.488 -0.139 2.880 1.00 90.25 78 THR A N 1
ATOM 674 C CA . THR A 1 78 ? -5.030 0.851 3.867 1.00 90.25 78 THR A CA 1
ATOM 675 C C . THR A 1 78 ? -6.155 1.797 4.283 1.00 90.25 78 THR A C 1
ATOM 677 O O . THR A 1 78 ? -6.304 2.107 5.465 1.00 90.25 78 THR A O 1
ATOM 680 N N . SER A 1 79 ? -6.990 2.213 3.330 1.00 89.12 79 SER A N 1
ATOM 681 C CA . SER A 1 79 ? -8.170 3.043 3.602 1.00 89.12 79 SER A CA 1
ATOM 682 C C . SER A 1 79 ? -9.209 2.283 4.438 1.00 89.12 79 SER A C 1
ATOM 684 O O . SER A 1 79 ? -9.737 2.826 5.407 1.00 89.12 79 SER A O 1
ATOM 686 N N . CYS A 1 80 ? -9.453 1.004 4.125 1.00 88.06 80 CYS A N 1
ATOM 687 C CA . CYS A 1 80 ? -10.332 0.129 4.906 1.00 88.06 80 CYS A CA 1
ATOM 688 C C . CYS A 1 80 ? -9.831 -0.037 6.347 1.00 88.06 80 CYS A C 1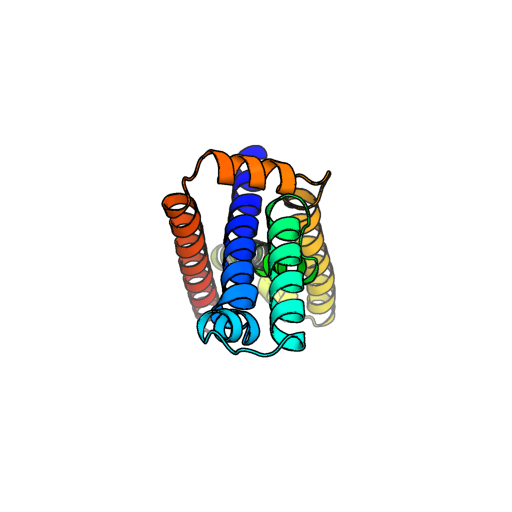
ATOM 690 O O . CYS A 1 80 ? -10.612 0.022 7.291 1.00 88.06 80 CYS A O 1
ATOM 692 N N . TRP A 1 81 ? -8.523 -0.217 6.529 1.00 90.25 81 TRP A N 1
ATOM 693 C CA . TRP A 1 81 ? -7.912 -0.383 7.844 1.00 90.25 81 TRP A CA 1
ATOM 694 C C . TRP A 1 81 ? -8.095 0.851 8.737 1.00 90.25 81 TRP A C 1
ATOM 696 O O . TRP A 1 81 ? -8.448 0.710 9.907 1.00 90.25 81 TRP A O 1
ATOM 706 N N . LEU A 1 82 ? -7.938 2.062 8.187 1.00 87.94 82 LEU A N 1
ATOM 707 C CA . LEU A 1 82 ? -8.213 3.301 8.926 1.00 87.94 82 LEU A CA 1
ATOM 708 C C . LEU A 1 82 ? -9.671 3.378 9.389 1.00 87.94 82 LEU A C 1
ATOM 710 O O . LEU A 1 82 ? -9.940 3.801 10.512 1.00 87.94 82 LEU A O 1
ATOM 714 N N . PHE A 1 83 ? -10.604 2.935 8.548 1.00 85.00 83 PHE A N 1
ATOM 715 C CA . PHE A 1 83 ? -12.012 2.860 8.917 1.00 85.00 83 PHE A CA 1
ATOM 716 C C . PHE A 1 83 ? -12.261 1.847 10.046 1.00 85.00 83 PHE A C 1
ATOM 718 O O . PHE A 1 83 ? -12.967 2.156 11.003 1.00 85.00 83 PHE A O 1
ATOM 725 N N . VAL A 1 84 ? -11.617 0.678 10.007 1.00 84.00 84 VAL A N 1
ATOM 726 C CA . VAL A 1 84 ? -11.708 -0.310 11.096 1.00 84.00 84 VAL A CA 1
ATOM 727 C C . VAL A 1 84 ? -11.152 0.226 12.414 1.00 84.00 84 VAL A C 1
ATOM 729 O O . VAL A 1 84 ? -11.757 -0.003 13.458 1.00 84.00 84 VAL A O 1
ATOM 732 N N . ILE A 1 85 ? -10.060 0.995 12.397 1.00 87.00 85 ILE A N 1
ATOM 733 C CA . ILE A 1 85 ? -9.547 1.645 13.614 1.00 87.00 85 ILE A CA 1
ATOM 734 C C . ILE A 1 85 ? -10.598 2.575 14.234 1.00 87.00 85 ILE A C 1
ATOM 736 O O . ILE A 1 85 ? -10.756 2.589 15.456 1.00 87.00 85 ILE A O 1
ATOM 740 N N . LEU A 1 86 ? -11.343 3.324 13.413 1.00 83.94 86 LEU A N 1
ATOM 741 C CA . LEU A 1 86 ? -12.428 4.181 13.901 1.00 83.94 86 LEU A CA 1
ATOM 742 C C . LEU A 1 86 ? -13.542 3.359 14.564 1.00 83.94 86 LEU A C 1
ATOM 744 O O . LEU A 1 86 ? -14.035 3.752 15.620 1.00 83.94 86 LEU A O 1
ATOM 748 N N . LEU A 1 87 ? -13.891 2.200 13.995 1.00 81.25 87 LEU A N 1
ATOM 749 C CA . LEU A 1 87 ? -14.874 1.289 14.588 1.00 81.25 87 LEU A CA 1
ATOM 750 C C . LEU A 1 87 ? -14.397 0.724 15.932 1.00 81.25 87 LEU A C 1
ATOM 752 O O . LEU A 1 87 ? -15.147 0.779 16.905 1.00 81.25 87 LEU A O 1
ATOM 756 N N . ILE A 1 88 ? -13.147 0.247 16.019 1.00 82.94 88 ILE A N 1
ATOM 757 C CA . ILE A 1 88 ? -12.550 -0.227 17.282 1.00 82.94 88 ILE A CA 1
ATOM 758 C C . ILE A 1 88 ? -12.612 0.878 18.343 1.00 82.94 88 ILE A C 1
ATOM 760 O O . ILE A 1 88 ? -13.018 0.624 19.474 1.00 82.94 88 ILE A O 1
ATOM 764 N N . CYS A 1 89 ? -12.237 2.109 17.982 1.00 82.50 89 CYS A N 1
ATOM 765 C CA . CYS A 1 89 ? -12.273 3.253 18.890 1.00 82.50 89 CYS A CA 1
ATOM 766 C C . CYS A 1 89 ? -13.693 3.507 19.426 1.00 82.50 89 CYS A C 1
ATOM 768 O O . CYS A 1 89 ? -13.875 3.679 20.630 1.00 82.50 89 CYS A O 1
ATOM 770 N N . GLY A 1 90 ? -14.707 3.449 18.555 1.00 78.69 90 GLY A N 1
ATOM 771 C CA . GLY A 1 90 ? -16.113 3.567 18.951 1.00 78.69 90 GLY A CA 1
ATOM 772 C C . GLY A 1 90 ? -16.553 2.488 19.947 1.00 78.69 90 GLY A C 1
ATOM 773 O O . GLY A 1 90 ? -17.204 2.810 20.942 1.00 78.69 90 GLY A O 1
ATOM 774 N N . ILE A 1 91 ? -16.141 1.234 19.724 1.00 76.62 91 ILE A N 1
ATOM 775 C CA . ILE A 1 91 ? -16.430 0.105 20.624 1.00 76.62 91 ILE A CA 1
ATOM 776 C C . ILE A 1 91 ? -15.760 0.311 21.992 1.00 76.62 91 ILE A C 1
ATOM 778 O O . ILE A 1 91 ? -16.420 0.214 23.025 1.00 76.62 91 ILE A O 1
ATOM 782 N N . VAL A 1 92 ? -14.463 0.641 22.016 1.00 80.25 92 VAL A N 1
ATOM 783 C CA . VAL A 1 92 ? -13.690 0.833 23.260 1.00 80.25 92 VAL A CA 1
ATOM 784 C C . VAL A 1 92 ? -14.244 1.986 24.098 1.00 80.25 92 VAL A C 1
ATOM 786 O O . VAL A 1 92 ? -14.316 1.883 25.322 1.00 80.25 92 VAL A O 1
ATOM 789 N N . LEU A 1 93 ? -14.687 3.066 23.451 1.00 81.56 93 LEU A N 1
ATOM 790 C CA . LEU A 1 93 ? -15.301 4.219 24.114 1.00 81.56 93 LEU A CA 1
ATOM 791 C C . LEU A 1 93 ? -16.764 3.980 24.534 1.00 81.56 93 LEU A C 1
ATOM 793 O O . LEU A 1 93 ? -17.397 4.900 25.048 1.00 81.56 93 LEU A O 1
ATOM 797 N N . LYS A 1 94 ? -17.302 2.765 24.339 1.00 76.62 94 LYS A N 1
ATOM 798 C CA . LYS A 1 94 ? -18.701 2.388 24.619 1.00 76.62 94 LYS A CA 1
ATOM 799 C C . LYS A 1 94 ? -19.718 3.316 23.951 1.00 76.62 94 LYS A C 1
ATOM 801 O O . LYS A 1 94 ? -20.799 3.569 24.482 1.00 76.62 94 LYS A O 1
ATOM 806 N N . ILE A 1 95 ? -19.374 3.841 22.779 1.00 72.69 95 ILE A N 1
ATOM 807 C CA . ILE A 1 95 ? -20.279 4.668 21.992 1.00 72.69 95 ILE A CA 1
ATOM 808 C C . ILE A 1 95 ? -21.231 3.715 21.266 1.00 72.69 95 ILE A C 1
ATOM 810 O O . ILE A 1 95 ? -20.780 2.853 20.522 1.00 72.69 95 ILE A O 1
ATOM 814 N N . ASN A 1 96 ? -22.544 3.878 21.441 1.00 65.75 96 ASN A N 1
ATOM 815 C CA . ASN A 1 96 ? -23.574 2.957 20.927 1.00 65.75 96 ASN A CA 1
ATOM 816 C C . ASN A 1 96 ? -23.768 2.999 19.389 1.00 65.75 96 ASN A C 1
ATOM 818 O O . ASN A 1 96 ? -24.782 2.545 18.870 1.00 65.75 96 ASN A O 1
ATOM 822 N N . ILE A 1 97 ? -22.835 3.608 18.651 1.00 66.00 97 ILE A N 1
ATOM 823 C CA . ILE A 1 97 ? -22.906 3.821 17.198 1.00 66.00 97 ILE A CA 1
ATOM 824 C C . ILE A 1 97 ? -22.671 2.520 16.405 1.00 66.00 97 ILE A C 1
ATOM 826 O O . ILE A 1 97 ? -23.434 2.265 15.480 1.00 66.00 97 ILE A O 1
ATOM 830 N N . PRO A 1 98 ? -21.677 1.662 16.720 1.00 67.38 98 PRO A N 1
ATOM 831 C CA . PRO A 1 98 ? -21.469 0.426 15.968 1.00 67.38 98 PRO A CA 1
ATOM 832 C C . PRO A 1 98 ? -22.671 -0.517 16.087 1.00 67.38 98 PRO A C 1
ATOM 834 O O . PRO A 1 98 ? -23.169 -0.996 15.077 1.00 67.38 98 PRO A O 1
ATOM 837 N N . THR A 1 99 ? -23.181 -0.725 17.302 1.00 65.31 99 THR A N 1
ATOM 838 C CA . THR A 1 99 ? -24.343 -1.583 17.588 1.00 65.31 99 THR A CA 1
ATOM 839 C C . THR A 1 99 ? -25.595 -1.101 16.854 1.00 65.31 99 THR A C 1
ATOM 841 O O . THR A 1 99 ? -26.181 -1.860 16.091 1.00 65.31 99 THR A O 1
ATOM 844 N N . THR A 1 100 ? -25.933 0.189 16.957 1.00 68.12 100 THR A N 1
ATOM 845 C CA . THR A 1 100 ? -27.096 0.767 16.250 1.00 68.12 100 THR A CA 1
ATOM 846 C C . THR A 1 100 ? -26.976 0.747 14.723 1.00 68.12 100 THR A C 1
ATOM 848 O O . THR A 1 100 ? -27.989 0.615 14.037 1.00 68.12 100 THR A O 1
ATOM 851 N N . ILE A 1 101 ? -25.765 0.866 14.165 1.00 70.06 101 ILE A N 1
ATOM 852 C CA . ILE A 1 101 ? -25.552 0.761 12.714 1.00 70.06 101 ILE A CA 1
ATOM 853 C C . ILE A 1 101 ? -25.700 -0.688 12.239 1.00 70.06 101 ILE A C 1
ATOM 855 O O . ILE A 1 101 ? -26.319 -0.911 11.203 1.00 70.06 101 ILE A O 1
ATOM 859 N N . PHE A 1 102 ? -25.150 -1.663 12.971 1.00 71.88 102 PHE A N 1
ATOM 860 C CA . PHE A 1 102 ? -25.182 -3.076 12.571 1.00 71.88 102 PHE A CA 1
ATOM 861 C C . PHE A 1 102 ? -26.538 -3.760 12.808 1.00 71.88 102 PHE A C 1
ATOM 863 O O . PHE A 1 102 ? -26.805 -4.785 12.191 1.00 71.88 102 PHE A O 1
ATOM 870 N N . GLU A 1 103 ? -27.409 -3.200 13.648 1.00 78.25 103 GLU A N 1
ATOM 871 C CA . GLU A 1 103 ? -28.771 -3.715 13.866 1.00 78.25 103 GLU A CA 1
ATOM 872 C C . GLU A 1 103 ? -29.777 -3.267 12.789 1.00 78.25 103 GLU A C 1
ATOM 874 O O . GLU A 1 103 ? -30.859 -3.842 12.682 1.00 78.25 103 GLU A O 1
ATOM 879 N N . ASN A 1 104 ? -29.446 -2.259 11.972 1.00 82.94 104 ASN A N 1
ATOM 880 C CA . ASN A 1 104 ? -30.360 -1.691 10.980 1.00 82.94 104 ASN A CA 1
ATOM 881 C C . ASN A 1 104 ? -29.836 -1.869 9.545 1.00 82.94 104 ASN A C 1
ATOM 883 O O . ASN A 1 104 ? -28.907 -1.182 9.118 1.00 82.94 104 ASN A O 1
ATOM 887 N N . GLU A 1 105 ? -30.491 -2.732 8.762 1.00 82.00 105 GLU A N 1
ATOM 888 C CA . GLU A 1 105 ? -30.115 -3.049 7.374 1.00 82.00 105 GLU A CA 1
ATOM 889 C C . GLU A 1 105 ? -29.985 -1.809 6.469 1.00 82.00 105 GLU A C 1
ATOM 891 O O . GLU A 1 105 ? -29.063 -1.722 5.653 1.00 82.00 105 GLU A O 1
ATOM 896 N N . PHE A 1 106 ? -30.856 -0.806 6.638 1.00 83.12 106 PHE A N 1
ATOM 897 C CA . PHE A 1 106 ? -30.787 0.437 5.862 1.00 83.12 106 PHE A CA 1
ATOM 898 C C . PHE A 1 106 ? -29.537 1.260 6.206 1.00 83.12 106 PHE A C 1
ATOM 900 O O . PHE A 1 106 ? -28.899 1.836 5.321 1.00 83.12 106 PHE A O 1
ATOM 907 N N . MET A 1 107 ? -29.145 1.281 7.483 1.00 82.12 107 MET A N 1
ATOM 908 C CA . MET A 1 107 ? -27.937 1.974 7.939 1.00 82.12 107 MET A CA 1
ATOM 909 C C . MET A 1 107 ? -26.668 1.279 7.446 1.00 82.12 107 MET A C 1
ATOM 911 O O . MET A 1 107 ? -25.716 1.963 7.074 1.00 82.12 107 MET A O 1
ATOM 915 N N . ILE A 1 108 ? -26.668 -0.055 7.367 1.00 83.19 108 ILE A N 1
ATOM 916 C CA . ILE A 1 108 ? -25.572 -0.831 6.767 1.00 83.19 108 ILE A CA 1
ATOM 917 C C . ILE A 1 108 ? -25.408 -0.473 5.286 1.00 83.19 108 ILE A C 1
ATOM 919 O O . ILE A 1 108 ? -24.293 -0.199 4.839 1.00 83.19 108 ILE A O 1
ATOM 923 N N . LEU A 1 109 ? -26.507 -0.431 4.525 1.00 86.00 109 LEU A N 1
ATOM 924 C CA . LEU A 1 109 ? -26.482 -0.045 3.110 1.00 86.00 109 LEU A CA 1
ATOM 925 C C . LEU A 1 109 ? -25.938 1.376 2.920 1.00 86.00 109 LEU A C 1
ATOM 927 O O . LEU A 1 109 ? -25.065 1.598 2.078 1.00 86.00 109 LEU A O 1
ATOM 931 N N . LEU A 1 110 ? -26.404 2.330 3.729 1.00 87.00 110 LEU A N 1
ATOM 932 C CA . LEU A 1 110 ? -25.939 3.716 3.679 1.00 87.00 110 LEU A CA 1
ATOM 933 C C . LEU A 1 110 ? -24.446 3.813 4.024 1.00 87.00 110 LEU A C 1
ATOM 935 O O . LEU A 1 110 ? -23.688 4.489 3.322 1.00 87.00 110 LEU A O 1
ATOM 939 N N . LEU A 1 111 ? -23.999 3.085 5.051 1.00 85.62 111 LEU A N 1
ATOM 940 C CA . LEU A 1 111 ? -22.591 3.009 5.431 1.00 85.62 111 LEU A CA 1
ATOM 941 C C . LEU A 1 111 ? -21.728 2.459 4.292 1.00 85.62 111 LEU A C 1
ATOM 943 O O . LEU A 1 111 ? -20.662 3.007 4.022 1.00 85.62 111 LEU A O 1
ATOM 947 N N . LEU A 1 112 ? -22.193 1.419 3.596 1.00 86.69 112 LEU A N 1
ATOM 948 C CA . LEU A 1 112 ? -21.479 0.815 2.472 1.00 86.69 112 LEU A CA 1
ATOM 949 C C . LEU A 1 112 ? -21.295 1.825 1.330 1.00 86.69 112 LEU A C 1
ATOM 951 O O . LEU A 1 112 ? -20.189 1.969 0.809 1.00 86.69 112 LEU A O 1
ATOM 955 N N . VAL A 1 113 ? -22.336 2.592 0.989 1.00 89.12 113 VAL A N 1
ATOM 956 C CA . VAL A 1 113 ? -22.254 3.648 -0.038 1.00 89.12 113 VAL A CA 1
ATOM 957 C C . VAL A 1 113 ? -21.239 4.728 0.348 1.00 89.12 113 VAL A C 1
ATOM 959 O O . VAL A 1 113 ? -20.398 5.117 -0.472 1.00 89.12 113 VAL A O 1
ATOM 962 N N . VAL A 1 114 ? -21.272 5.190 1.602 1.00 88.00 114 VAL A N 1
ATOM 963 C CA . VAL A 1 114 ? -20.303 6.169 2.125 1.00 88.00 114 VAL A CA 1
ATOM 964 C C . VAL A 1 114 ? -18.888 5.596 2.096 1.00 88.00 114 VAL A C 1
ATOM 966 O O . VAL A 1 114 ? -17.949 6.285 1.702 1.00 88.00 114 VAL A O 1
ATOM 969 N N . PHE A 1 115 ? -18.731 4.326 2.455 1.00 87.06 115 PHE A N 1
ATOM 970 C CA . PHE A 1 115 ? -17.447 3.642 2.506 1.00 87.06 115 PHE A CA 1
ATOM 971 C C . PHE A 1 115 ? -16.812 3.471 1.123 1.00 87.06 115 PHE A C 1
ATOM 973 O O . PHE A 1 115 ? -15.642 3.804 0.935 1.00 87.06 115 PHE A O 1
ATOM 980 N N . VAL A 1 116 ? -17.583 3.031 0.127 1.00 89.00 116 VAL A N 1
ATOM 981 C CA . VAL A 1 116 ? -17.110 2.932 -1.264 1.00 89.00 116 VAL A CA 1
ATOM 982 C C . VAL A 1 116 ? -16.712 4.312 -1.792 1.00 89.00 116 VAL A C 1
ATOM 984 O O . VAL A 1 116 ? -15.640 4.468 -2.381 1.00 89.00 116 VAL A O 1
ATOM 987 N N . SER A 1 117 ? -17.528 5.332 -1.514 1.00 88.56 117 SER A N 1
ATOM 988 C CA . SER A 1 117 ? -17.235 6.721 -1.890 1.00 88.56 117 SER A CA 1
ATOM 989 C C . SER A 1 117 ? -15.954 7.236 -1.224 1.00 88.56 117 SER A C 1
ATOM 991 O O . SER A 1 117 ? -15.139 7.900 -1.866 1.00 88.56 117 SER A O 1
ATOM 993 N N . TYR A 1 118 ? -15.740 6.892 0.047 1.00 89.12 118 TYR A N 1
ATOM 994 C CA . TYR A 1 118 ? -14.537 7.226 0.802 1.00 89.12 118 TYR A CA 1
ATOM 995 C C . TYR A 1 118 ? -13.285 6.582 0.199 1.00 89.12 118 TYR A C 1
ATOM 997 O O . TYR A 1 118 ? -12.307 7.284 -0.057 1.00 89.12 118 TYR A O 1
ATOM 1005 N N . ILE A 1 119 ? -13.311 5.278 -0.088 1.00 89.00 119 ILE A N 1
ATOM 1006 C CA . ILE A 1 119 ? -12.172 4.574 -0.697 1.00 89.00 119 ILE A CA 1
ATOM 1007 C C . ILE A 1 119 ? -11.808 5.211 -2.041 1.00 89.00 119 ILE A C 1
ATOM 1009 O O . ILE A 1 119 ? -10.641 5.531 -2.284 1.00 89.00 119 ILE A O 1
ATOM 1013 N N . TYR A 1 120 ? -12.814 5.462 -2.885 1.00 88.38 120 TYR A N 1
ATOM 1014 C CA . TYR A 1 120 ? -12.618 6.129 -4.168 1.00 88.38 120 TYR A CA 1
ATOM 1015 C C . TYR A 1 120 ? -11.987 7.517 -3.997 1.00 88.38 120 TYR A C 1
ATOM 1017 O O . TYR A 1 120 ? -11.015 7.856 -4.678 1.00 88.38 120 TYR A O 1
ATOM 1025 N N . TYR A 1 121 ? -12.495 8.305 -3.046 1.00 87.81 121 TYR A N 1
ATOM 1026 C CA . TYR A 1 121 ? -11.960 9.626 -2.738 1.00 87.81 121 TYR A CA 1
ATOM 1027 C C . TYR A 1 121 ? -10.487 9.567 -2.320 1.00 87.81 121 TYR A C 1
ATOM 1029 O O . TYR A 1 121 ? -9.678 10.338 -2.840 1.00 87.81 121 TYR A O 1
ATOM 1037 N N . MET A 1 122 ? -10.118 8.645 -1.426 1.00 86.50 122 MET A N 1
ATOM 1038 C CA . MET A 1 122 ? -8.742 8.503 -0.941 1.00 86.50 122 MET A CA 1
ATOM 1039 C C . MET A 1 122 ? -7.786 8.143 -2.084 1.00 86.50 122 MET A C 1
ATOM 1041 O O . MET A 1 122 ? -6.755 8.802 -2.252 1.00 86.50 122 MET A O 1
ATOM 1045 N N . ALA A 1 123 ? -8.150 7.161 -2.914 1.00 86.69 123 ALA A N 1
ATOM 1046 C CA . ALA A 1 123 ? -7.349 6.752 -4.065 1.00 86.69 123 ALA A CA 1
ATOM 1047 C C . ALA A 1 123 ? -7.167 7.900 -5.070 1.00 86.69 123 ALA A C 1
ATOM 1049 O O . ALA A 1 123 ? -6.041 8.228 -5.462 1.00 86.69 123 ALA A O 1
ATOM 1050 N N . HIS A 1 124 ? -8.260 8.569 -5.442 1.00 87.75 124 HIS A N 1
ATOM 1051 C CA . HIS A 1 124 ? -8.206 9.681 -6.382 1.00 87.75 124 HIS A CA 1
ATOM 1052 C C . HIS A 1 124 ? -7.386 10.855 -5.831 1.00 87.75 124 HIS A C 1
ATOM 1054 O O . HIS A 1 124 ? -6.516 11.389 -6.517 1.00 87.75 124 HIS A O 1
ATOM 1060 N N . PHE A 1 125 ? -7.621 11.256 -4.582 1.00 86.75 125 PHE A N 1
ATOM 1061 C CA . PHE A 1 125 ? -7.012 12.450 -4.007 1.00 86.75 125 PHE A CA 1
ATOM 1062 C C . PHE A 1 125 ? -5.504 12.313 -3.766 1.00 86.75 125 PHE A C 1
ATOM 1064 O O . PHE A 1 125 ? -4.749 13.253 -4.051 1.00 86.75 125 PHE A O 1
ATOM 1071 N N . PHE A 1 126 ? -5.068 11.169 -3.228 1.00 84.81 126 PHE A N 1
ATOM 1072 C CA . PHE A 1 126 ? -3.670 10.967 -2.853 1.00 84.81 126 PHE A CA 1
ATOM 1073 C C . PHE A 1 126 ? -2.800 10.485 -4.008 1.00 84.81 126 PHE A C 1
ATOM 1075 O O . PHE A 1 126 ? -1.645 10.900 -4.082 1.00 84.81 126 PHE A O 1
ATOM 1082 N N . VAL A 1 127 ? -3.328 9.658 -4.912 1.00 83.50 127 VAL A N 1
ATOM 1083 C CA . VAL A 1 127 ? -2.506 8.981 -5.928 1.00 83.50 127 VAL A CA 1
ATOM 1084 C C . VAL A 1 127 ? -2.749 9.536 -7.329 1.00 83.50 127 VAL A C 1
ATOM 1086 O O . VAL A 1 127 ? -1.796 9.915 -8.013 1.00 83.50 127 VAL A O 1
ATOM 1089 N N . PHE A 1 128 ? -4.007 9.651 -7.756 1.00 85.88 128 PHE A N 1
ATOM 1090 C CA . PHE A 1 128 ? -4.316 9.966 -9.157 1.00 85.88 128 PHE A CA 1
ATOM 1091 C C . PHE A 1 128 ? -4.439 11.457 -9.477 1.00 85.88 128 PHE A C 1
ATOM 1093 O O . PHE A 1 128 ? -4.216 11.858 -10.620 1.00 85.88 128 PHE A O 1
ATOM 1100 N N . LYS A 1 129 ? -4.751 12.303 -8.490 1.00 86.94 129 LYS A N 1
ATOM 1101 C CA . LYS A 1 129 ? -4.936 13.742 -8.698 1.00 86.94 129 LYS A CA 1
ATOM 1102 C C . LYS A 1 129 ? -3.706 14.354 -9.369 1.00 86.94 129 LYS A C 1
ATOM 1104 O O . LYS A 1 129 ? -2.612 14.279 -8.820 1.00 86.94 129 LYS A O 1
ATOM 1109 N N . ASN A 1 130 ? -3.906 15.016 -10.508 1.00 85.25 130 ASN A N 1
ATOM 1110 C CA . ASN A 1 130 ? -2.855 15.684 -11.286 1.00 85.25 130 ASN A CA 1
ATOM 1111 C C . ASN A 1 130 ? -1.667 14.767 -11.639 1.00 85.25 130 ASN A C 1
ATOM 1113 O O . ASN A 1 130 ? -0.530 15.233 -11.649 1.00 85.25 130 ASN A O 1
ATOM 1117 N N . ASP A 1 131 ? -1.904 13.468 -11.860 1.00 82.75 131 ASP A N 1
ATOM 1118 C CA . ASP A 1 131 ? -0.846 12.491 -12.155 1.00 82.75 131 ASP A CA 1
ATOM 1119 C C . ASP A 1 131 ? 0.280 12.453 -11.098 1.00 82.75 131 ASP A C 1
ATOM 1121 O O . ASP A 1 131 ? 1.432 12.125 -11.401 1.00 82.75 131 ASP A O 1
ATOM 1125 N N . LYS A 1 132 ? -0.037 12.772 -9.833 1.00 85.12 132 LYS A N 1
ATOM 1126 C CA . LYS A 1 132 ? 0.928 12.812 -8.719 1.00 85.12 132 LYS A CA 1
ATOM 1127 C C . LYS A 1 132 ? 1.792 11.563 -8.632 1.00 85.12 132 LYS A C 1
ATOM 1129 O O . LYS A 1 132 ? 3.004 11.681 -8.441 1.00 85.12 132 LYS A O 1
ATOM 1134 N N . TYR A 1 133 ? 1.194 10.387 -8.818 1.00 85.31 133 TYR A N 1
ATOM 1135 C CA . TYR A 1 133 ? 1.922 9.124 -8.780 1.00 85.31 133 TYR A CA 1
ATOM 1136 C C . TYR A 1 133 ? 3.118 9.101 -9.750 1.00 85.31 133 TYR A C 1
ATOM 1138 O O . TYR A 1 133 ? 4.162 8.573 -9.384 1.00 85.31 133 TYR A O 1
ATOM 1146 N N . LYS A 1 134 ? 3.042 9.732 -10.938 1.00 86.25 134 LYS A N 1
ATOM 1147 C CA . LYS A 1 134 ? 4.170 9.786 -11.893 1.00 86.25 134 LYS A CA 1
ATOM 1148 C C . LYS A 1 134 ? 5.363 10.536 -11.306 1.00 86.25 134 LYS A C 1
ATOM 1150 O O . LYS A 1 134 ? 6.508 10.135 -11.506 1.00 86.25 134 LYS A O 1
ATOM 1155 N N . SER A 1 135 ? 5.098 11.628 -10.588 1.00 87.50 135 SER A N 1
ATOM 1156 C CA . SER A 1 135 ? 6.134 12.419 -9.917 1.00 87.50 135 SER A CA 1
ATOM 1157 C C . SER A 1 135 ? 6.792 11.617 -8.792 1.00 87.50 135 SER A C 1
ATOM 1159 O O . SER A 1 135 ? 8.018 11.506 -8.742 1.00 87.50 135 SER A O 1
ATOM 1161 N N . TYR A 1 136 ? 5.984 10.969 -7.948 1.00 88.00 136 TYR A N 1
ATOM 1162 C CA . TYR A 1 136 ? 6.495 10.131 -6.863 1.00 88.00 136 TYR A CA 1
ATOM 1163 C C . TYR A 1 136 ? 7.256 8.904 -7.370 1.00 88.00 136 TYR A C 1
ATOM 1165 O O . TYR A 1 136 ? 8.282 8.561 -6.796 1.00 88.00 136 TYR A O 1
ATOM 1173 N N . PHE A 1 137 ? 6.823 8.278 -8.467 1.00 88.06 137 PHE A N 1
ATOM 1174 C CA . PHE A 1 137 ? 7.534 7.1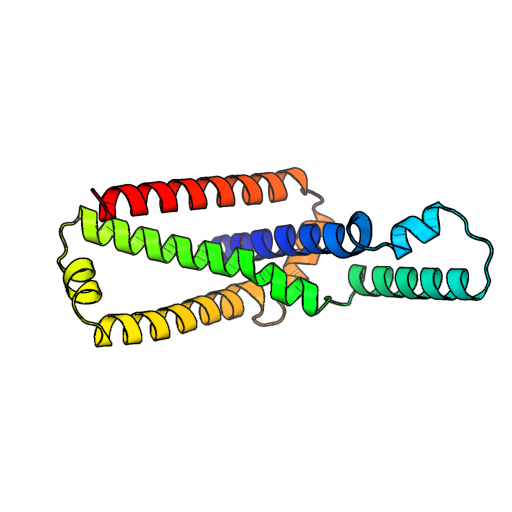49 -9.073 1.00 88.06 137 PHE A CA 1
ATOM 1175 C C . PHE A 1 137 ? 8.945 7.561 -9.500 1.00 88.06 137 PHE A C 1
ATOM 1177 O O . PHE A 1 137 ? 9.911 6.900 -9.126 1.00 88.06 137 PHE A O 1
ATOM 1184 N N . LYS A 1 138 ? 9.084 8.712 -10.176 1.00 87.88 138 LYS A N 1
ATOM 1185 C CA . LYS A 1 138 ? 10.398 9.280 -10.522 1.00 87.88 138 LYS A CA 1
ATOM 1186 C C . LYS A 1 138 ? 11.235 9.594 -9.277 1.00 87.88 138 LYS A C 1
ATOM 1188 O O . LYS A 1 138 ? 12.440 9.334 -9.252 1.00 87.88 138 LYS A O 1
ATOM 1193 N N . GLU A 1 139 ? 10.621 10.139 -8.225 1.00 90.12 139 GLU A N 1
ATOM 1194 C CA . GLU A 1 139 ? 11.309 10.402 -6.953 1.00 90.12 139 GLU A CA 1
ATOM 1195 C C . GLU A 1 139 ? 11.820 9.103 -6.303 1.00 90.12 139 GLU A C 1
ATOM 1197 O O . GLU A 1 139 ? 12.957 9.045 -5.835 1.00 90.12 139 GLU A O 1
ATOM 1202 N N . PHE A 1 140 ? 11.006 8.052 -6.264 1.00 89.75 140 PHE A N 1
ATOM 1203 C CA . PHE A 1 140 ? 11.370 6.782 -5.640 1.00 89.75 140 PHE A CA 1
ATOM 1204 C C . PHE A 1 140 ? 12.433 6.032 -6.443 1.00 89.75 140 PHE A C 1
ATOM 1206 O O . PHE A 1 140 ? 13.405 5.541 -5.862 1.00 89.75 140 PHE A O 1
ATOM 1213 N N . GLU A 1 141 ? 12.303 6.014 -7.768 1.00 86.56 141 GLU A N 1
ATOM 1214 C CA . GLU A 1 141 ? 13.260 5.375 -8.668 1.00 86.56 141 GLU A CA 1
ATOM 1215 C C . GLU A 1 141 ? 14.624 6.082 -8.645 1.00 86.56 141 GLU A C 1
ATOM 1217 O O . GLU A 1 141 ? 15.663 5.424 -8.563 1.00 86.56 141 GLU A O 1
ATOM 1222 N N . SER A 1 142 ? 14.641 7.420 -8.609 1.00 88.50 142 SER A N 1
ATOM 1223 C CA . SER A 1 142 ? 15.889 8.194 -8.497 1.00 88.50 142 SER A CA 1
ATOM 1224 C C . SER A 1 142 ? 16.601 7.983 -7.159 1.00 88.50 142 SER A C 1
ATOM 1226 O O . SER A 1 142 ? 17.828 7.889 -7.119 1.00 88.50 142 SER A O 1
ATOM 1228 N N . LYS A 1 143 ? 15.851 7.850 -6.057 1.00 89.50 143 LYS A N 1
ATOM 1229 C CA . LYS A 1 143 ? 16.422 7.624 -4.720 1.00 89.50 143 LYS A CA 1
ATOM 1230 C C . LYS A 1 143 ? 16.938 6.202 -4.512 1.00 89.50 143 LYS A C 1
ATOM 1232 O O . LYS A 1 143 ? 17.748 6.003 -3.609 1.00 89.50 143 LYS A O 1
ATOM 1237 N N . LYS A 1 144 ? 16.469 5.223 -5.298 1.00 87.25 144 LYS A N 1
ATOM 1238 C CA . LYS A 1 144 ? 16.868 3.800 -5.247 1.00 87.25 144 LYS A CA 1
ATOM 1239 C C . LYS A 1 144 ? 16.805 3.158 -3.851 1.00 87.25 144 LYS A C 1
ATOM 1241 O O . LYS A 1 144 ? 17.479 2.166 -3.585 1.00 87.25 144 LYS A O 1
ATOM 1246 N N . ARG A 1 145 ? 15.965 3.672 -2.944 1.00 90.69 145 ARG A N 1
ATOM 1247 C CA . ARG A 1 145 ? 15.794 3.143 -1.573 1.00 90.69 145 ARG A CA 1
ATOM 1248 C C . ARG A 1 145 ? 14.767 2.009 -1.516 1.00 90.69 145 ARG A C 1
ATOM 1250 O O . ARG A 1 145 ? 13.935 1.970 -0.615 1.00 90.69 145 ARG A O 1
ATOM 1257 N N . TYR A 1 146 ? 14.827 1.089 -2.477 1.00 87.88 146 TYR A N 1
ATOM 1258 C CA . TYR A 1 146 ? 13.823 0.037 -2.652 1.00 87.88 146 TYR A CA 1
ATOM 1259 C C . TYR A 1 146 ? 13.632 -0.811 -1.398 1.00 87.88 146 TYR A C 1
ATOM 1261 O O . TYR A 1 146 ? 12.497 -1.038 -0.999 1.00 87.88 146 TYR A O 1
ATOM 1269 N N . LEU A 1 147 ? 14.728 -1.209 -0.741 1.00 90.88 147 LEU A N 1
ATOM 1270 C CA . LEU A 1 147 ? 14.669 -2.013 0.481 1.00 90.88 147 LEU A CA 1
ATOM 1271 C C . LEU A 1 147 ? 13.826 -1.316 1.554 1.00 90.88 147 LEU A C 1
ATOM 1273 O O . LEU A 1 147 ? 12.906 -1.917 2.089 1.00 90.88 147 LEU A O 1
ATOM 1277 N N . LEU A 1 148 ? 14.057 -0.022 1.783 1.00 91.94 148 LEU A N 1
ATOM 1278 C CA . LEU A 1 148 ? 13.291 0.761 2.750 1.00 91.94 148 LEU A CA 1
ATOM 1279 C C . LEU A 1 148 ? 11.808 0.869 2.362 1.00 91.94 148 LEU A C 1
ATOM 1281 O O . LEU A 1 148 ? 10.945 0.718 3.222 1.00 91.94 148 LEU A O 1
ATOM 1285 N N . TYR A 1 149 ? 11.498 1.102 1.084 1.00 92.75 149 TYR A N 1
ATOM 1286 C CA . TYR A 1 149 ? 10.111 1.204 0.612 1.00 92.75 149 TYR A CA 1
ATOM 1287 C C . TYR A 1 149 ? 9.353 -0.118 0.763 1.00 92.75 149 TYR A C 1
ATOM 1289 O O . TYR A 1 149 ? 8.228 -0.128 1.261 1.00 92.75 149 TYR A O 1
ATOM 1297 N N . TYR A 1 150 ? 9.988 -1.238 0.417 1.00 93.44 150 TYR A N 1
ATOM 1298 C CA . TYR A 1 150 ? 9.404 -2.566 0.589 1.00 93.44 150 TYR A CA 1
ATOM 1299 C C . TYR A 1 150 ? 9.319 -2.992 2.058 1.00 93.44 150 TYR A C 1
ATOM 1301 O O . TYR A 1 150 ? 8.344 -3.641 2.434 1.00 93.44 150 TYR A O 1
ATOM 1309 N N . SER A 1 151 ? 10.268 -2.595 2.913 1.00 92.88 151 SER A N 1
ATOM 1310 C CA . SER A 1 151 ? 10.166 -2.816 4.360 1.00 92.88 151 SER A CA 1
ATOM 1311 C C . SER A 1 151 ? 8.956 -2.093 4.948 1.00 92.88 151 SER A C 1
ATOM 1313 O O . SER A 1 151 ? 8.181 -2.713 5.671 1.00 92.88 151 SER A O 1
ATOM 1315 N N . ILE A 1 152 ? 8.745 -0.817 4.596 1.00 93.50 152 ILE A N 1
ATOM 1316 C CA . ILE A 1 152 ? 7.564 -0.052 5.032 1.00 93.50 152 ILE A CA 1
ATOM 1317 C C . ILE A 1 152 ? 6.281 -0.699 4.505 1.00 93.50 152 ILE A C 1
ATOM 1319 O O . ILE A 1 152 ? 5.332 -0.876 5.265 1.00 93.50 152 ILE A O 1
ATOM 1323 N N . TYR A 1 153 ? 6.261 -1.078 3.226 1.00 93.94 153 TYR A N 1
ATOM 1324 C CA . TYR A 1 153 ? 5.119 -1.739 2.596 1.00 93.94 153 TYR A CA 1
ATOM 1325 C C . TYR A 1 153 ? 4.730 -3.038 3.316 1.00 93.94 153 TYR A C 1
ATOM 1327 O O . TYR A 1 153 ? 3.586 -3.214 3.729 1.00 93.94 153 TYR A O 1
ATOM 1335 N N . THR A 1 154 ? 5.705 -3.917 3.545 1.00 93.62 154 THR A N 1
ATOM 1336 C CA . THR A 1 154 ? 5.482 -5.220 4.185 1.00 93.62 154 THR A CA 1
ATOM 1337 C C . THR A 1 154 ? 5.051 -5.055 5.641 1.00 93.62 154 THR A C 1
ATOM 1339 O O . THR A 1 154 ? 4.085 -5.674 6.080 1.00 93.62 154 THR A O 1
ATOM 1342 N N . PHE A 1 155 ? 5.723 -4.174 6.387 1.00 94.06 155 PHE A N 1
ATOM 1343 C CA . PHE A 1 155 ? 5.373 -3.879 7.775 1.00 94.06 155 PHE A CA 1
ATOM 1344 C C . PHE A 1 155 ? 3.959 -3.299 7.899 1.00 94.06 155 PHE A C 1
ATOM 1346 O O . PHE A 1 155 ? 3.200 -3.693 8.783 1.00 94.06 155 PHE A O 1
ATOM 1353 N N . SER A 1 156 ? 3.579 -2.419 6.968 1.00 93.00 156 SER A N 1
ATOM 1354 C CA . SER A 1 156 ? 2.228 -1.869 6.874 1.00 93.00 156 SER A CA 1
ATOM 1355 C C . SER A 1 156 ? 1.180 -2.968 6.730 1.00 93.00 156 SER A C 1
ATOM 1357 O O . SER A 1 156 ? 0.207 -2.982 7.477 1.00 93.00 156 SER A O 1
ATOM 1359 N N . ILE A 1 157 ? 1.388 -3.906 5.806 1.00 91.94 157 ILE A N 1
ATOM 1360 C CA . ILE A 1 157 ? 0.460 -5.017 5.581 1.00 91.94 157 ILE A CA 1
ATOM 1361 C C . ILE A 1 157 ? 0.328 -5.886 6.839 1.00 91.94 157 ILE A C 1
ATOM 1363 O O . ILE A 1 157 ? -0.785 -6.210 7.248 1.00 91.94 157 ILE A O 1
ATOM 1367 N N . ILE A 1 158 ? 1.446 -6.223 7.491 1.00 93.81 158 ILE A N 1
ATOM 1368 C CA . ILE A 1 158 ? 1.447 -7.043 8.714 1.00 93.81 158 ILE A CA 1
ATOM 1369 C C . ILE A 1 158 ? 0.627 -6.374 9.824 1.00 93.81 158 ILE A C 1
ATOM 1371 O O . ILE A 1 158 ? -0.222 -7.025 10.434 1.00 93.81 158 ILE A O 1
ATOM 1375 N N . ILE A 1 159 ? 0.837 -5.074 10.064 1.00 93.19 159 ILE A N 1
ATOM 1376 C CA . ILE A 1 159 ? 0.062 -4.323 11.063 1.00 93.19 159 ILE A CA 1
ATOM 1377 C C . ILE A 1 159 ? -1.420 -4.319 10.705 1.00 93.19 159 ILE A C 1
ATOM 1379 O O . ILE A 1 159 ? -2.261 -4.535 11.580 1.00 93.19 159 ILE A O 1
ATOM 1383 N N . GLN A 1 160 ? -1.750 -4.079 9.436 1.00 92.94 160 GLN A N 1
ATOM 1384 C CA . GLN A 1 160 ? -3.134 -4.045 8.979 1.00 92.94 160 GLN A CA 1
ATOM 1385 C C . GLN A 1 160 ? -3.825 -5.380 9.269 1.00 92.94 160 GLN A C 1
ATOM 1387 O O . GLN A 1 160 ? -4.850 -5.388 9.950 1.00 92.94 160 GLN A O 1
ATOM 1392 N N . PHE A 1 161 ? -3.220 -6.505 8.873 1.00 90.06 161 PHE A N 1
ATOM 1393 C CA . PHE A 1 161 ? -3.742 -7.844 9.164 1.00 90.06 161 PHE A CA 1
ATOM 1394 C C . PHE A 1 161 ? -3.877 -8.125 10.662 1.00 90.06 161 PHE A C 1
ATOM 1396 O O . PHE A 1 161 ? -4.922 -8.609 11.096 1.00 90.06 161 PHE A O 1
ATOM 1403 N N . ALA A 1 162 ? -2.867 -7.784 11.466 1.00 91.50 162 ALA A N 1
ATOM 1404 C CA . ALA A 1 162 ? -2.932 -7.953 12.916 1.00 91.50 162 ALA A CA 1
ATOM 1405 C C . ALA A 1 162 ? -4.090 -7.149 13.530 1.00 91.50 162 ALA A C 1
ATOM 1407 O O . ALA A 1 162 ? -4.808 -7.642 14.398 1.00 91.50 162 ALA A O 1
ATOM 1408 N N . THR A 1 163 ? -4.320 -5.930 13.040 1.00 90.31 163 THR A N 1
ATOM 1409 C CA . THR A 1 163 ? -5.410 -5.072 13.519 1.00 90.31 163 THR A CA 1
ATOM 1410 C C . THR A 1 163 ? -6.777 -5.624 13.121 1.00 90.31 163 THR A C 1
ATOM 1412 O O . THR A 1 163 ? -7.678 -5.661 13.954 1.00 90.31 163 THR A O 1
ATOM 1415 N N . PHE A 1 164 ? -6.936 -6.092 11.877 1.00 87.62 164 PHE A N 1
ATOM 1416 C CA . PHE A 1 164 ? -8.170 -6.750 11.434 1.00 87.62 164 PHE A CA 1
ATOM 1417 C C . PHE A 1 164 ? -8.475 -7.992 12.276 1.00 87.62 164 PHE A C 1
ATOM 1419 O O . PHE A 1 164 ? -9.615 -8.191 12.686 1.00 87.62 164 PHE A O 1
ATOM 1426 N N . TYR A 1 165 ? -7.455 -8.793 12.590 1.00 88.81 165 TYR A N 1
ATOM 1427 C CA . TYR A 1 165 ? -7.604 -9.953 13.464 1.00 88.81 165 TYR A CA 1
ATOM 1428 C C . TYR A 1 165 ? -8.077 -9.564 14.874 1.00 88.81 165 TYR A C 1
ATOM 1430 O O . TYR A 1 165 ? -9.008 -10.169 15.404 1.00 88.81 165 TYR A O 1
ATOM 1438 N N . VAL A 1 166 ? -7.487 -8.520 15.468 1.00 87.69 166 VAL A N 1
ATOM 1439 C CA . VAL A 1 166 ? -7.916 -7.999 16.777 1.00 87.69 166 VAL A CA 1
ATOM 1440 C C . VAL A 1 166 ? -9.351 -7.474 16.728 1.00 87.69 166 VAL A C 1
ATOM 1442 O O . VAL A 1 166 ? -10.126 -7.776 17.630 1.00 87.69 166 VAL A O 1
ATOM 1445 N N . PHE A 1 167 ? -9.729 -6.738 15.679 1.00 84.62 167 PHE A N 1
ATOM 1446 C CA . PHE A 1 167 ? -11.100 -6.253 15.500 1.00 84.62 167 PHE A CA 1
ATOM 1447 C C . PHE A 1 167 ? -12.114 -7.398 15.480 1.00 84.62 167 PHE A C 1
ATOM 1449 O O . PHE A 1 167 ? -13.082 -7.363 16.235 1.00 84.62 167 PHE A O 1
ATOM 1456 N N . LEU A 1 168 ? -11.863 -8.430 14.668 1.00 84.62 168 LEU A N 1
ATOM 1457 C CA . LEU A 1 168 ? -12.723 -9.612 14.605 1.00 84.62 168 LEU A CA 1
ATOM 1458 C C . LEU A 1 168 ? -12.838 -10.280 15.976 1.00 84.62 168 LEU A C 1
ATOM 1460 O O . LEU A 1 168 ? -13.934 -10.625 16.401 1.00 84.62 168 LEU A O 1
ATOM 1464 N N . LYS A 1 169 ? -11.723 -10.400 16.703 1.00 86.69 169 LYS A N 1
ATOM 1465 C CA . LYS A 1 169 ? -11.730 -10.971 18.050 1.00 86.69 169 LYS A CA 1
ATOM 1466 C C . LYS A 1 169 ? -12.550 -10.142 19.043 1.00 86.69 169 LYS A C 1
ATOM 1468 O O . LYS A 1 169 ? -13.200 -10.734 19.884 1.00 86.69 169 LYS A O 1
ATOM 1473 N N . ILE A 1 170 ? -12.513 -8.810 18.975 1.00 82.25 170 ILE A N 1
ATOM 1474 C CA . ILE A 1 170 ? -13.283 -7.933 19.876 1.00 82.25 170 ILE A CA 1
ATOM 1475 C C . ILE A 1 170 ? -14.778 -7.974 19.551 1.00 82.25 170 ILE A C 1
ATOM 1477 O O . ILE A 1 170 ? -15.593 -7.931 20.459 1.00 82.25 170 ILE A O 1
ATOM 1481 N N . TYR A 1 171 ? -15.136 -8.019 18.268 1.00 72.75 171 TYR A N 1
ATOM 1482 C CA . TYR A 1 171 ? -16.535 -7.958 17.846 1.00 72.75 171 TYR A CA 1
ATOM 1483 C C . TYR A 1 171 ? -17.291 -9.278 18.070 1.00 72.75 171 TYR A C 1
ATOM 1485 O O . TYR A 1 171 ? -18.482 -9.252 18.356 1.00 72.75 171 TYR A O 1
ATOM 1493 N N . TYR A 1 172 ? -16.610 -10.421 17.936 1.00 72.75 172 TYR A N 1
ATOM 1494 C CA . TYR A 1 172 ? -17.203 -11.754 18.116 1.00 72.75 172 TYR A CA 1
ATOM 1495 C C . TYR A 1 172 ? -16.974 -12.373 19.511 1.00 72.75 172 TYR A C 1
ATOM 1497 O O . TYR A 1 172 ? -17.337 -13.533 19.706 1.00 72.75 172 TYR A O 1
ATOM 1505 N N . ALA A 1 173 ? -16.346 -11.655 20.450 1.00 62.06 173 ALA A N 1
ATOM 1506 C CA . ALA A 1 173 ? -16.145 -12.099 21.838 1.00 62.06 173 ALA A CA 1
ATOM 1507 C C . ALA A 1 173 ? -17.244 -11.570 22.762 1.00 62.06 173 ALA A C 1
ATOM 1509 O O . ALA A 1 173 ? -17.633 -12.337 23.670 1.00 62.06 173 ALA A O 1
#

Organism: Bacteroides uniformis (NCBI:txid820)

Foldseek 3Di:
DLVVVLLLLLLLLLLQLVVLCCCVLQVVDVLNVVVVVPDDDPVSVVVNVVSVVVNVCCVPPNPPPVSSVVSLVSLLLLLVLVVLVVVVVCVVVVPCVVVVQVVDPVSVVVVVVVSVVSSVCSCCVSCVPVNVSVVSSVVCVVVVVSVVSVVSNVVSVVVSVVSVVVSVVVVVD

pLDDT: mean 82.31, std 9.25, range [52.88, 94.06]